Protein AF-A0A192GRF3-F1 (afdb_monomer)

Foldseek 3Di:
DVVCVVCVVVVHDCPDDDDPVVVVCVVVVVVPPDDDDDDDDDDDDDPD

Solvent-accessible surface area (backbone atoms only — not comparable to full-atom values): 3403 Å² total; per-residue (Å²): 109,68,72,55,52,53,33,48,74,71,72,42,85,75,87,74,91,77,55,67,65,57,53,51,42,53,74,71,41,48,77,80,72,55,88,66,95,75,91,79,89,76,87,84,87,69,96,122

Mean predicted aligned error: 6.46 Å

Organism: NCBI:txid1651263

Sequence (48 aa):
QATKDAGAIAGLNVLRIINEPTAAALAYGLDKNLKGEKNVLIFDLGGG

Secondary structure (DSSP, 8-state):
-HHHHHHHHTT--------HHHHHHHHTTHHHH--S------------

Radius of gyration: 14.38 Å; Cα contacts (8 Å, |Δi|>4): 15; chains: 1; bounding box: 29×23×34 Å

InterPro domains:
  IPR013126 Heat shock protein 70 family [PF00012] (1-48)
  IPR013126 Heat shock protein 70 family [PTHR19375] (1-48)
  IPR043129 ATPase, nucleotide binding domain [SSF53067] (1-32)

pLDDT: mean 83.59, std 10.77, range [57.12, 95.81]

Structure (mmCIF, N/CA/C/O backbone):
data_AF-A0A192GRF3-F1
#
_entry.id   AF-A0A192GRF3-F1
#
loop_
_atom_site.group_PDB
_atom_site.id
_atom_site.type_symbol
_atom_site.label_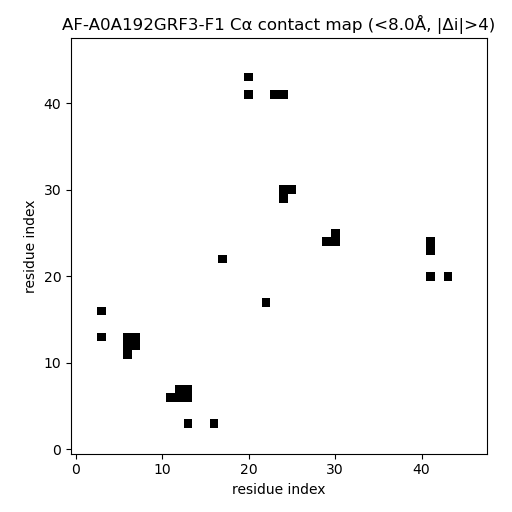atom_id
_atom_site.label_alt_id
_atom_site.label_comp_id
_atom_site.label_asym_id
_atom_site.label_entity_id
_atom_site.label_seq_id
_atom_site.pdbx_PDB_ins_code
_atom_site.Cartn_x
_atom_site.Cartn_y
_atom_site.Cartn_z
_atom_site.occupancy
_atom_site.B_iso_or_equiv
_atom_site.auth_seq_id
_atom_site.auth_comp_id
_atom_site.auth_asym_id
_atom_site.auth_atom_id
_atom_site.pdbx_PDB_model_num
ATOM 1 N N . GLN A 1 1 ? 8.342 6.707 -7.438 1.00 69.81 1 GLN A N 1
ATOM 2 C CA . GLN A 1 1 ? 8.465 6.526 -8.900 1.00 69.81 1 GLN A CA 1
ATOM 3 C C . GLN A 1 1 ? 8.698 5.055 -9.247 1.00 69.81 1 GLN A C 1
ATOM 5 O O . GLN A 1 1 ? 7.790 4.465 -9.811 1.00 69.81 1 GLN A O 1
ATOM 10 N N . ALA A 1 2 ? 9.779 4.428 -8.759 1.00 91.50 2 ALA A N 1
ATOM 11 C CA . ALA A 1 2 ? 10.106 3.015 -9.020 1.00 91.50 2 ALA A CA 1
ATOM 12 C C . ALA A 1 2 ? 8.941 2.016 -8.841 1.00 91.50 2 ALA A C 1
ATOM 14 O O . ALA A 1 2 ? 8.696 1.199 -9.718 1.00 91.50 2 ALA A O 1
ATOM 15 N N . THR A 1 3 ? 8.164 2.110 -7.756 1.00 90.69 3 THR A N 1
ATOM 16 C CA . THR A 1 3 ? 7.020 1.207 -7.509 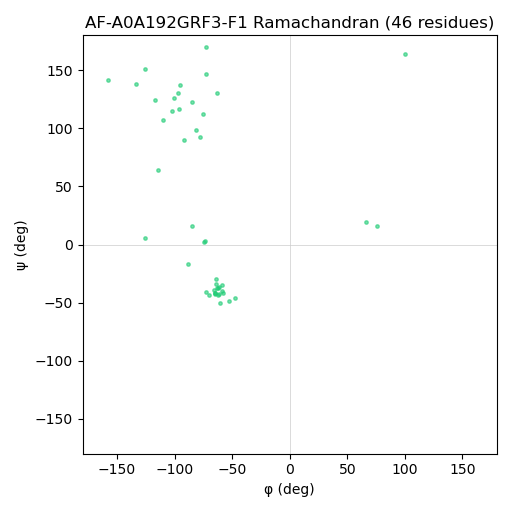1.00 90.69 3 THR A CA 1
ATOM 17 C C . THR A 1 3 ? 5.909 1.335 -8.556 1.00 90.69 3 THR A C 1
ATOM 19 O O . THR A 1 3 ? 5.263 0.352 -8.907 1.00 90.69 3 THR A O 1
ATOM 22 N N . LYS A 1 4 ? 5.686 2.544 -9.085 1.00 90.19 4 LYS A N 1
ATOM 23 C CA . LYS A 1 4 ? 4.695 2.776 -10.142 1.00 90.19 4 LYS A CA 1
ATOM 24 C C . LYS A 1 4 ? 5.184 2.204 -11.471 1.00 90.19 4 LYS A C 1
ATOM 26 O O . LYS A 1 4 ? 4.407 1.573 -12.182 1.00 90.19 4 LYS A O 1
ATOM 31 N N . ASP A 1 5 ? 6.469 2.386 -11.759 1.00 92.00 5 ASP A N 1
ATOM 32 C CA . ASP A 1 5 ? 7.105 1.868 -12.970 1.00 92.00 5 ASP A CA 1
ATOM 33 C C . ASP A 1 5 ? 7.139 0.333 -12.959 1.00 92.00 5 ASP A C 1
ATOM 35 O O . ASP A 1 5 ? 6.836 -0.290 -13.971 1.00 92.00 5 ASP A O 1
ATOM 39 N N . ALA A 1 6 ? 7.391 -0.288 -11.800 1.00 95.06 6 ALA A N 1
ATOM 40 C CA . ALA A 1 6 ? 7.288 -1.737 -11.623 1.00 95.06 6 ALA A CA 1
ATOM 41 C C . ALA A 1 6 ? 5.879 -2.258 -11.955 1.00 95.06 6 ALA A C 1
ATOM 43 O O . ALA A 1 6 ? 5.742 -3.264 -12.649 1.00 95.06 6 ALA A O 1
ATOM 44 N N . GLY A 1 7 ? 4.833 -1.544 -11.526 1.00 93.62 7 GLY A N 1
ATOM 45 C CA . GLY A 1 7 ? 3.454 -1.863 -11.900 1.00 93.62 7 GLY A CA 1
ATOM 46 C C . GLY A 1 7 ? 3.209 -1.749 -13.407 1.00 93.62 7 GLY A C 1
ATOM 47 O O . GLY A 1 7 ? 2.612 -2.647 -13.993 1.00 93.62 7 GLY A O 1
ATOM 48 N N . ALA A 1 8 ? 3.726 -0.700 -14.051 1.00 93.88 8 ALA A N 1
ATOM 49 C CA . ALA A 1 8 ? 3.603 -0.521 -15.498 1.00 93.88 8 ALA A CA 1
ATOM 50 C C . ALA A 1 8 ? 4.343 -1.612 -16.294 1.00 93.88 8 ALA A C 1
ATOM 52 O O . ALA A 1 8 ? 3.792 -2.143 -17.257 1.00 93.88 8 ALA A O 1
ATOM 53 N N . ILE A 1 9 ? 5.553 -1.996 -15.870 1.00 95.19 9 ILE A N 1
ATOM 54 C CA . ILE A 1 9 ? 6.328 -3.102 -16.462 1.00 95.19 9 ILE A CA 1
ATOM 55 C C . ILE A 1 9 ? 5.582 -4.434 -16.303 1.00 95.19 9 ILE A C 1
ATOM 57 O O . ILE A 1 9 ? 5.573 -5.247 -17.222 1.00 95.19 9 ILE A O 1
ATOM 61 N N . ALA A 1 10 ? 4.900 -4.636 -15.173 1.00 95.25 10 ALA A N 1
ATOM 62 C CA . ALA A 1 10 ? 4.039 -5.793 -14.939 1.00 95.25 10 ALA A CA 1
ATOM 63 C C . ALA A 1 10 ? 2.700 -5.746 -15.713 1.00 95.25 10 ALA A C 1
ATOM 65 O O . ALA A 1 10 ? 1.869 -6.636 -15.541 1.00 95.25 10 ALA A O 1
ATOM 66 N N . GLY A 1 11 ? 2.463 -4.725 -16.548 1.00 94.88 11 GLY A N 1
ATOM 67 C CA . GLY A 1 11 ? 1.229 -4.565 -17.324 1.00 94.88 11 GLY A CA 1
ATOM 68 C C . GLY A 1 11 ? 0.024 -4.084 -16.509 1.00 94.88 11 GLY A C 1
ATOM 69 O O . GLY A 1 11 ? -1.113 -4.196 -16.966 1.00 94.88 11 GLY A O 1
ATOM 70 N N 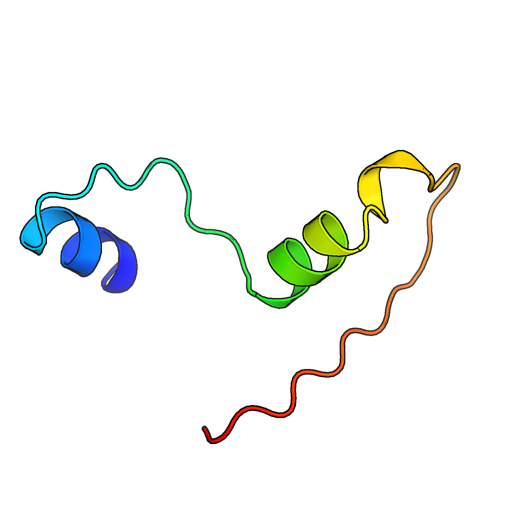. LEU A 1 12 ? 0.242 -3.554 -15.302 1.00 95.81 12 LEU A N 1
ATOM 71 C CA . LEU A 1 12 ? -0.811 -3.066 -14.415 1.00 95.81 12 LEU A CA 1
ATOM 72 C C . LEU A 1 12 ? -1.025 -1.558 -14.576 1.00 95.81 12 LEU A C 1
ATOM 74 O O . LEU A 1 12 ? -0.083 -0.763 -14.580 1.00 95.81 12 LEU A O 1
ATOM 78 N N . ASN A 1 13 ? -2.292 -1.142 -14.615 1.00 94.50 13 ASN A N 1
ATOM 79 C CA . ASN A 1 13 ? -2.651 0.271 -14.544 1.00 94.50 13 ASN A CA 1
ATOM 80 C C . ASN A 1 13 ? -2.650 0.756 -13.084 1.00 94.50 13 ASN A C 1
ATOM 82 O O . ASN A 1 13 ? -3.612 0.553 -12.341 1.00 94.50 13 ASN A O 1
ATOM 86 N N . VAL A 1 14 ? -1.564 1.405 -12.662 1.00 92.38 14 VAL A N 1
ATOM 87 C CA . VAL A 1 14 ? -1.412 1.920 -11.294 1.00 92.38 14 VAL A CA 1
ATOM 88 C C . VAL A 1 14 ? -2.197 3.226 -11.114 1.00 92.38 14 VAL A C 1
ATOM 90 O O . VAL A 1 14 ? -1.680 4.321 -11.354 1.00 92.38 14 VAL A O 1
ATOM 93 N N . LEU A 1 15 ? -3.444 3.107 -10.648 1.00 92.38 15 LEU A N 1
ATOM 94 C CA . LEU A 1 15 ? -4.364 4.235 -10.435 1.00 92.38 15 LEU A CA 1
ATOM 95 C C . LEU A 1 15 ? -3.890 5.206 -9.344 1.00 92.38 15 LEU A C 1
ATOM 97 O O . LEU A 1 15 ? -4.012 6.423 -9.486 1.00 92.38 15 LEU A O 1
ATOM 101 N N . ARG A 1 16 ? -3.366 4.676 -8.236 1.00 92.31 16 ARG A N 1
ATOM 102 C CA . ARG A 1 16 ? -2.870 5.458 -7.100 1.00 92.31 16 ARG A CA 1
ATOM 103 C C . ARG A 1 16 ? -1.877 4.625 -6.296 1.00 92.31 16 ARG A C 1
ATOM 105 O O . ARG A 1 16 ? -2.102 3.439 -6.093 1.00 92.31 16 ARG A O 1
ATOM 112 N N . ILE A 1 17 ? -0.816 5.264 -5.814 1.00 91.69 17 ILE A N 1
ATOM 113 C CA . ILE A 1 17 ? 0.040 4.715 -4.758 1.00 91.69 17 ILE A CA 1
ATOM 114 C C . ILE A 1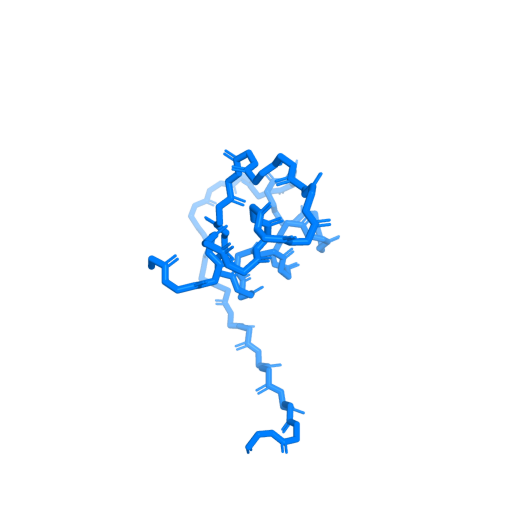 17 ? -0.434 5.313 -3.437 1.00 91.69 17 ILE A C 1
ATOM 116 O O . ILE A 1 17 ? -0.621 6.527 -3.345 1.00 91.69 17 ILE A O 1
ATOM 120 N N . ILE A 1 18 ? -0.654 4.462 -2.442 1.00 92.62 18 ILE A N 1
ATOM 121 C CA . ILE A 1 18 ? -1.028 4.863 -1.086 1.00 92.62 18 ILE A CA 1
ATOM 122 C C . ILE A 1 18 ? -0.051 4.243 -0.093 1.00 92.62 18 ILE A C 1
ATOM 124 O O . ILE A 1 18 ? 0.500 3.176 -0.356 1.00 92.62 18 ILE A O 1
ATOM 128 N N . ASN A 1 19 ? 0.155 4.916 1.036 1.00 88.50 19 ASN A N 1
ATOM 129 C CA . ASN A 1 19 ? 1.009 4.408 2.103 1.00 88.50 19 ASN A CA 1
ATOM 130 C C . ASN A 1 19 ? 0.314 3.247 2.826 1.00 88.50 19 ASN A C 1
ATOM 132 O O . ASN A 1 19 ? -0.903 3.276 3.028 1.00 88.50 19 ASN A O 1
ATOM 136 N N . GLU A 1 20 ? 1.093 2.276 3.286 1.00 88.81 20 GLU A N 1
ATOM 137 C CA . GLU A 1 20 ? 0.624 1.116 4.054 1.00 88.81 20 GLU A CA 1
ATOM 138 C C . GLU A 1 20 ? -0.232 1.482 5.279 1.00 88.81 20 GLU A C 1
ATOM 140 O O . GLU A 1 20 ? -1.354 0.978 5.365 1.00 88.81 20 GLU A O 1
ATOM 145 N N . PRO A 1 21 ? 0.157 2.420 6.173 1.00 89.50 21 PRO A N 1
ATOM 146 C CA . PRO A 1 21 ? -0.691 2.774 7.314 1.00 89.50 21 PRO A CA 1
ATOM 147 C C . PRO A 1 21 ? -2.021 3.410 6.893 1.00 89.50 21 PRO A C 1
ATOM 149 O O . PRO A 1 21 ? -3.037 3.232 7.563 1.00 89.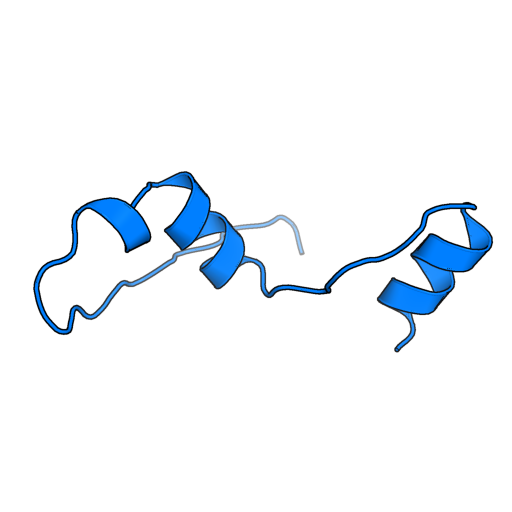50 21 PRO A O 1
ATOM 152 N N . THR A 1 22 ? -2.052 4.116 5.758 1.00 86.69 22 THR A N 1
ATOM 153 C CA . THR A 1 22 ? -3.294 4.666 5.200 1.00 86.69 22 THR A CA 1
ATOM 154 C C . THR A 1 22 ? -4.187 3.553 4.661 1.00 86.69 22 THR A C 1
ATOM 156 O O . THR A 1 22 ? -5.389 3.554 4.921 1.00 86.69 22 THR A O 1
ATOM 159 N N . ALA A 1 23 ? -3.614 2.581 3.949 1.00 88.56 23 ALA A N 1
ATOM 160 C CA . ALA A 1 23 ? -4.341 1.406 3.480 1.00 88.56 23 ALA A CA 1
ATOM 161 C C . ALA A 1 23 ? -4.902 0.587 4.654 1.00 88.56 23 ALA A C 1
ATOM 163 O O . ALA A 1 23 ? -6.071 0.204 4.625 1.00 88.56 23 ALA A O 1
ATOM 164 N N . ALA A 1 24 ? -4.111 0.399 5.715 1.00 87.69 24 ALA A N 1
ATOM 165 C CA . ALA A 1 24 ? -4.542 -0.260 6.942 1.00 87.69 24 ALA A CA 1
ATOM 166 C C . ALA A 1 24 ? -5.712 0.493 7.591 1.00 87.69 24 ALA A C 1
ATOM 168 O O . ALA A 1 24 ? -6.761 -0.098 7.840 1.00 87.69 24 ALA A O 1
ATOM 169 N N . ALA A 1 25 ? -5.597 1.809 7.787 1.00 86.62 25 ALA A N 1
ATOM 170 C CA . ALA A 1 25 ? -6.672 2.612 8.370 1.00 86.62 25 ALA A CA 1
ATOM 171 C C . ALA A 1 25 ? -7.982 2.539 7.558 1.00 86.62 25 ALA A C 1
ATOM 173 O O . ALA A 1 25 ? -9.067 2.430 8.137 1.00 86.62 25 ALA A O 1
ATOM 174 N N . LEU A 1 26 ? -7.889 2.544 6.223 1.00 84.19 26 LEU A N 1
ATOM 175 C CA . LEU A 1 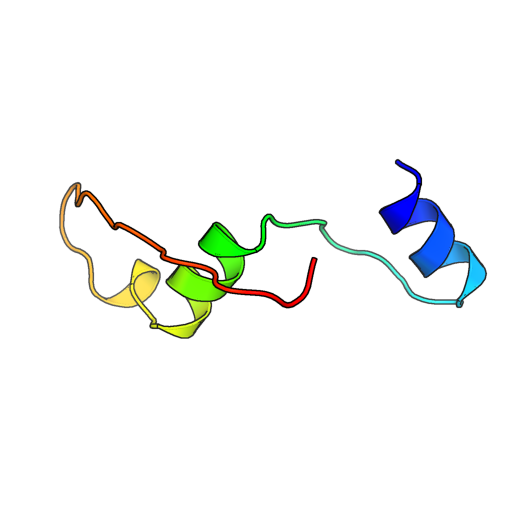26 ? -9.036 2.357 5.328 1.00 84.19 26 LEU A CA 1
ATOM 176 C C . LEU A 1 26 ? -9.652 0.956 5.457 1.00 84.19 26 LEU A C 1
ATOM 178 O O . LEU A 1 26 ? -10.876 0.839 5.519 1.00 84.19 26 LEU A O 1
ATOM 182 N N . ALA A 1 27 ? -8.830 -0.094 5.536 1.00 83.12 27 ALA A N 1
ATOM 183 C CA . ALA A 1 27 ? -9.287 -1.477 5.684 1.00 83.12 27 ALA A CA 1
ATOM 184 C C . ALA A 1 27 ? -10.046 -1.707 7.001 1.00 83.12 27 ALA A C 1
ATOM 186 O O . ALA A 1 27 ? -11.065 -2.393 7.012 1.00 83.12 27 ALA A O 1
ATOM 187 N N . TYR A 1 28 ? -9.616 -1.063 8.090 1.00 80.50 28 TYR A N 1
ATOM 188 C CA . TYR A 1 28 ? -10.327 -1.080 9.374 1.00 80.50 28 TYR A CA 1
ATOM 189 C C . TYR A 1 28 ? -11.597 -0.210 9.390 1.00 80.50 28 TYR A C 1
ATOM 191 O O . TYR A 1 28 ? -12.268 -0.112 10.417 1.00 80.50 28 TYR A O 1
ATOM 199 N N . GLY A 1 29 ? -11.955 0.430 8.270 1.00 76.00 29 GLY A N 1
ATOM 200 C CA . GLY A 1 29 ? -13.159 1.253 8.163 1.00 76.00 29 GLY A CA 1
ATOM 201 C C . GLY A 1 29 ? -13.118 2.507 9.035 1.00 76.00 29 GLY A C 1
ATOM 202 O O . GLY A 1 29 ? -14.168 3.090 9.313 1.00 76.00 29 GLY A O 1
ATOM 203 N N . LEU A 1 30 ? -11.921 2.933 9.456 1.00 66.31 30 LEU A N 1
ATOM 204 C CA . LEU A 1 30 ? -11.737 4.125 10.278 1.00 66.31 30 LEU A CA 1
ATOM 205 C C . LEU A 1 30 ? -12.242 5.367 9.524 1.00 66.31 30 LEU A C 1
ATOM 207 O O . LEU A 1 30 ? -12.936 6.192 10.090 1.00 66.31 30 LEU A O 1
ATOM 211 N N . ASP A 1 31 ? -12.067 5.444 8.211 1.00 67.88 31 ASP A N 1
ATOM 212 C CA . ASP A 1 31 ? -12.640 6.526 7.394 1.00 67.88 31 ASP A CA 1
ATOM 213 C C . ASP A 1 31 ? -14.187 6.632 7.478 1.00 67.88 31 ASP A C 1
ATOM 215 O O . ASP A 1 31 ? -14.747 7.723 7.512 1.00 67.88 31 ASP A O 1
ATOM 219 N N . LYS A 1 32 ? -14.914 5.511 7.608 1.00 62.59 32 LYS A N 1
ATOM 220 C CA . LYS A 1 32 ? -16.388 5.497 7.483 1.00 62.59 32 LYS A CA 1
ATOM 221 C C . LYS A 1 32 ? -17.162 5.772 8.777 1.00 62.59 32 LYS A C 1
ATOM 223 O O . LYS A 1 32 ? -18.348 6.081 8.704 1.00 62.59 32 LYS A O 1
ATOM 228 N N . ASN A 1 33 ? -16.525 5.672 9.947 1.00 57.12 33 ASN A N 1
ATOM 229 C CA . ASN A 1 33 ? -17.189 5.810 11.257 1.00 57.12 33 ASN A CA 1
ATOM 230 C C . ASN A 1 33 ? -16.54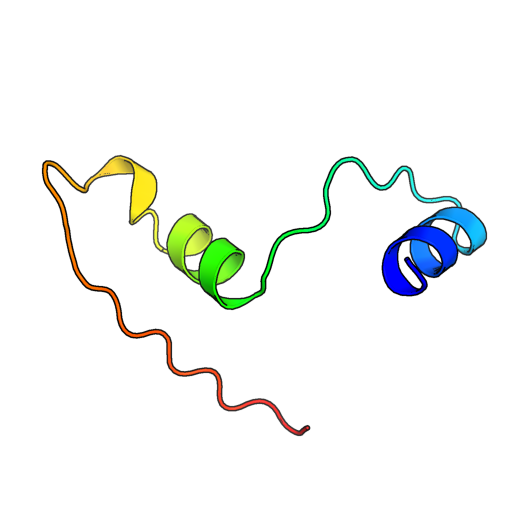6 6.858 12.183 1.00 57.12 33 ASN A C 1
ATOM 232 O O . ASN A 1 33 ? -16.949 7.005 13.342 1.00 57.12 33 ASN A O 1
ATOM 236 N N . LEU A 1 34 ? -15.551 7.604 11.705 1.00 59.78 34 LEU A N 1
ATOM 237 C CA . LEU A 1 34 ? -14.866 8.621 12.493 1.00 59.78 34 LEU A CA 1
ATOM 238 C C . LEU A 1 34 ? -15.523 9.997 12.314 1.00 59.78 34 LEU A C 1
ATOM 240 O O . LEU A 1 34 ? -15.150 10.788 11.457 1.00 59.78 34 LEU A O 1
ATOM 244 N N . LYS A 1 35 ? -16.510 10.309 13.163 1.00 64.94 35 LYS A N 1
ATOM 245 C CA . LYS A 1 35 ? -16.926 11.703 13.383 1.00 64.94 35 LYS A CA 1
ATOM 246 C C . LYS A 1 35 ? -15.874 12.399 14.261 1.00 64.94 35 LYS A C 1
ATOM 248 O O . LYS A 1 35 ? -15.753 12.055 15.436 1.00 64.94 35 LYS A O 1
ATOM 253 N N . GLY A 1 36 ? -15.148 13.361 13.689 1.00 70.19 36 GLY A N 1
ATOM 254 C CA . GLY A 1 36 ? -14.133 14.183 14.369 1.00 70.19 36 GLY A CA 1
ATOM 255 C C . GLY A 1 36 ? -12.687 13.729 14.134 1.00 70.19 36 GLY A C 1
ATOM 256 O O . GLY A 1 36 ? -12.443 12.611 13.684 1.00 70.19 36 GLY A O 1
ATOM 257 N N . GLU A 1 37 ? -11.725 14.606 14.439 1.00 71.94 37 GLU A N 1
ATOM 258 C CA . GLU A 1 37 ? -10.295 14.278 14.379 1.00 71.94 37 GLU A CA 1
ATOM 259 C C . GLU A 1 37 ? -9.955 13.176 15.387 1.00 71.94 37 GLU A C 1
ATOM 261 O O . GLU A 1 37 ? -10.312 13.259 16.565 1.00 71.94 37 GLU A O 1
ATOM 266 N N . LYS A 1 38 ? -9.258 12.131 14.929 1.00 72.75 38 LYS A N 1
ATOM 267 C CA . LYS A 1 38 ? -8.742 11.068 15.793 1.00 72.75 38 LYS A CA 1
ATOM 268 C C . LYS A 1 38 ? -7.297 10.758 15.457 1.00 72.75 38 LYS A C 1
ATOM 270 O O . LYS A 1 38 ? -6.936 10.612 14.294 1.00 72.75 38 LYS A O 1
ATOM 275 N N . ASN A 1 39 ? -6.506 10.574 16.505 1.00 79.44 39 ASN A N 1
ATOM 276 C CA . ASN A 1 39 ? -5.148 10.073 16.391 1.00 79.44 39 ASN A CA 1
ATOM 277 C C . ASN A 1 39 ? -5.191 8.546 16.348 1.00 79.44 39 ASN A C 1
ATOM 279 O O . ASN A 1 39 ? -5.730 7.910 17.255 1.00 79.44 39 ASN A O 1
ATOM 283 N N . VAL A 1 40 ? -4.639 7.970 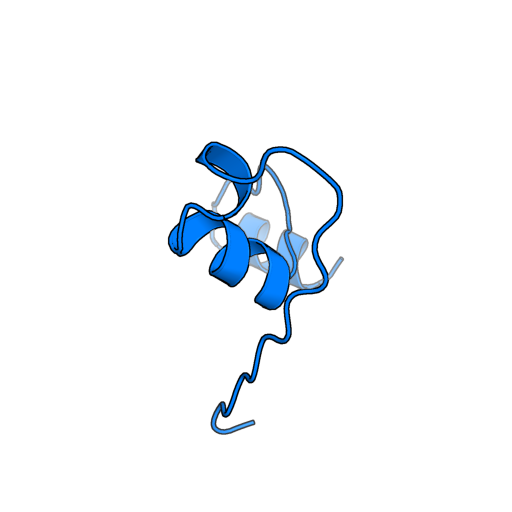15.285 1.00 82.44 40 VAL A N 1
ATOM 284 C CA . VAL A 1 40 ? -4.580 6.523 15.072 1.00 82.44 40 VAL A CA 1
ATOM 285 C C . VAL A 1 40 ? -3.118 6.113 15.035 1.00 82.44 40 VAL A C 1
ATOM 287 O O . VAL A 1 40 ?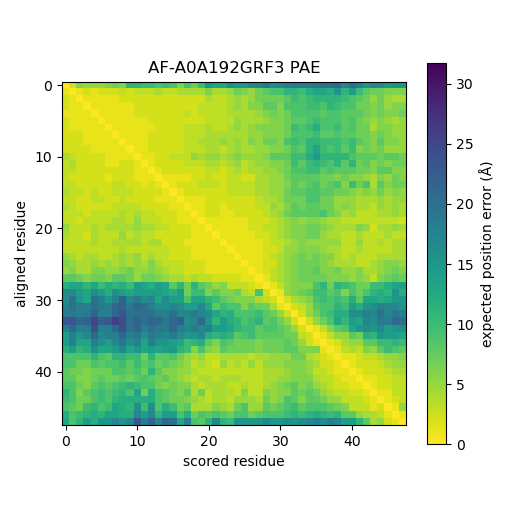 -2.343 6.640 14.241 1.00 82.44 40 VAL A O 1
ATOM 290 N N . LEU A 1 41 ? -2.752 5.164 15.893 1.00 85.62 41 LEU A N 1
ATOM 291 C CA . LEU A 1 41 ? -1.448 4.521 15.858 1.00 85.62 41 LEU A CA 1
ATOM 292 C C . LEU A 1 41 ? -1.580 3.218 15.069 1.00 85.62 41 LEU A C 1
ATOM 294 O O . LEU A 1 41 ? -2.311 2.319 15.478 1.00 85.62 41 LEU A O 1
ATOM 298 N N . ILE A 1 42 ? -0.874 3.130 13.946 1.00 85.38 42 ILE A N 1
ATOM 299 C CA . ILE A 1 42 ? -0.708 1.884 13.200 1.00 85.38 42 ILE A CA 1
ATOM 300 C C . ILE A 1 42 ? 0.664 1.328 13.558 1.00 85.38 42 ILE A C 1
ATOM 302 O O . ILE A 1 42 ? 1.666 2.032 13.439 1.00 85.38 42 ILE A O 1
ATOM 306 N N . PHE A 1 43 ? 0.694 0.077 14.005 1.00 86.19 43 PHE A N 1
ATOM 307 C CA . PHE A 1 43 ? 1.928 -0.642 14.270 1.00 86.19 43 PHE A CA 1
ATOM 308 C C . PHE A 1 43 ? 2.081 -1.740 13.221 1.00 86.19 43 PHE A C 1
ATOM 310 O O . PHE A 1 43 ? 1.333 -2.717 13.234 1.00 86.19 43 PHE A O 1
ATOM 317 N N . ASP A 1 44 ? 3.008 -1.526 12.292 1.00 85.38 44 ASP A N 1
ATOM 318 C CA . ASP A 1 44 ? 3.348 -2.477 11.240 1.00 85.38 44 ASP A CA 1
ATOM 319 C C . ASP A 1 44 ? 4.652 -3.187 11.620 1.00 85.38 44 ASP A C 1
ATOM 321 O O . ASP A 1 44 ? 5.694 -2.549 11.775 1.00 85.38 44 ASP A O 1
ATOM 325 N N . LEU A 1 45 ? 4.567 -4.497 11.848 1.00 84.25 45 LEU A N 1
ATOM 326 C CA . LEU A 1 45 ? 5.684 -5.350 12.256 1.00 84.25 45 LEU A CA 1
ATOM 327 C C . LEU A 1 45 ? 5.979 -6.353 11.131 1.00 84.25 45 LEU A C 1
ATOM 329 O O . LEU A 1 45 ? 5.765 -7.560 11.260 1.00 84.25 45 LEU A O 1
ATOM 333 N N . GLY A 1 46 ? 6.403 -5.822 9.987 1.00 87.00 46 GLY A N 1
ATOM 334 C CA . GLY A 1 46 ? 6.832 -6.608 8.834 1.00 87.00 46 GLY A CA 1
ATOM 335 C C . GLY A 1 46 ? 8.195 -7.278 9.040 1.00 87.00 46 GLY A C 1
ATOM 336 O O . GLY A 1 46 ? 8.917 -6.994 9.990 1.00 87.00 46 GLY A O 1
ATOM 337 N N . GLY A 1 47 ? 8.565 -8.171 8.121 1.00 87.06 47 GLY A N 1
ATOM 338 C CA . GLY A 1 47 ? 9.865 -8.861 8.131 1.00 87.06 47 GLY A CA 1
ATOM 339 C C . GLY A 1 47 ? 11.009 -8.087 7.466 1.00 87.06 47 GLY A C 1
ATOM 340 O O . GLY A 1 47 ? 11.993 -8.714 7.078 1.00 87.06 47 GLY A O 1
ATOM 341 N N . GLY A 1 48 ? 10.821 -6.782 7.246 1.00 62.12 48 GLY A N 1
ATOM 342 C CA . GLY A 1 48 ? 11.803 -5.889 6.625 1.00 62.12 48 GLY A CA 1
ATOM 343 C C . GLY A 1 48 ? 12.959 -5.533 7.547 1.00 62.12 48 GLY A C 1
ATOM 344 O O . GLY A 1 48 ? 12.759 -5.539 8.782 1.00 62.12 48 GLY A O 1
#